Protein AF-A0A1Q5QZM8-F1 (afdb_monomer_lite)

pLDDT: mean 77.61, std 17.46, range [37.03, 95.94]

Radius of gyration: 16.78 Å; chains: 1; bounding box: 38×39×38 Å

Secondary structure (DSSP, 8-state):
-EEEEE-TT--HHHHTTT----TT--EEEEE--SSSPPPPPEE-SS-HHHHS-HHHHHHHHHHHHHHHHHHHHHTTSS-S-------HHHHHTS-HHHHHHHHH----

Foldseek 3Di:
DKEFEDAVVGDPVVRCVPPDDDPPDDYHYFYDDDPDDGDHIDDDPDDCVVRDDPNVVVSRVVRVVVVVVVCVVCVVDDDDDPLPPDDPVNCVVDDPVVNCCSVVVDDD

Structure (mmCIF, N/CA/C/O backbone):
data_AF-A0A1Q5QZM8-F1
#
_entry.id   AF-A0A1Q5QZM8-F1
#
loop_
_atom_site.group_PDB
_atom_site.id
_atom_site.type_symbol
_atom_site.label_atom_id
_atom_site.label_alt_id
_atom_site.label_comp_id
_atom_site.label_asym_id
_atom_site.label_entity_id
_atom_site.label_seq_id
_atom_site.pdbx_PDB_ins_code
_atom_site.Cartn_x
_atom_site.Cartn_y
_atom_site.Cartn_z
_atom_site.occupancy
_atom_site.B_iso_or_equiv
_atom_site.auth_seq_id
_atom_site.auth_comp_id
_atom_site.auth_asym_id
_atom_site.auth_atom_id
_atom_site.pdbx_PDB_model_num
ATOM 1 N N . MET A 1 1 ? -8.867 2.375 6.021 1.00 90.25 1 MET A N 1
ATOM 2 C CA . MET A 1 1 ? -8.000 2.144 4.850 1.00 90.25 1 MET A CA 1
ATOM 3 C C . MET A 1 1 ? -6.942 1.139 5.242 1.00 90.25 1 MET A C 1
ATOM 5 O O . MET A 1 1 ? -6.312 1.319 6.275 1.00 90.25 1 MET A O 1
ATOM 9 N N . LEU A 1 2 ? -6.812 0.061 4.486 1.00 90.81 2 LEU A N 1
ATOM 10 C CA . LEU A 1 2 ? -5.860 -1.010 4.736 1.00 90.81 2 LEU A CA 1
ATOM 11 C C . LEU A 1 2 ? -4.586 -0.751 3.937 1.00 90.81 2 LEU A C 1
ATOM 13 O O . LEU A 1 2 ? -4.670 -0.507 2.738 1.00 90.81 2 LEU A O 1
ATOM 17 N N . VAL A 1 3 ? -3.431 -0.811 4.591 1.00 93.44 3 VAL A N 1
ATOM 18 C CA . VAL A 1 3 ? -2.127 -0.766 3.925 1.00 93.44 3 VAL A CA 1
ATOM 19 C C . VAL A 1 3 ? -1.517 -2.159 3.985 1.00 93.44 3 VAL A C 1
ATOM 21 O O . VAL A 1 3 ? -1.416 -2.759 5.058 1.00 93.44 3 VAL A O 1
ATOM 24 N N . VAL A 1 4 ? -1.145 -2.669 2.818 1.00 93.81 4 VAL A N 1
ATOM 25 C CA . VAL A 1 4 ? -0.469 -3.948 2.611 1.00 93.81 4 VAL A CA 1
ATOM 26 C C . VAL A 1 4 ? 0.864 -3.661 1.945 1.00 93.81 4 VAL A C 1
ATOM 28 O O . VAL A 1 4 ? 0.935 -2.834 1.037 1.00 93.81 4 VAL A O 1
ATOM 31 N N . TRP A 1 5 ? 1.908 -4.349 2.387 1.00 94.88 5 TRP A N 1
ATOM 32 C CA . TRP A 1 5 ? 3.261 -4.135 1.897 1.00 94.88 5 TRP A CA 1
ATOM 33 C C . TRP A 1 5 ? 3.706 -5.276 0.998 1.00 94.88 5 TRP A C 1
ATOM 35 O O . TRP A 1 5 ? 3.473 -6.446 1.296 1.00 94.88 5 TRP A O 1
ATOM 45 N N . ARG A 1 6 ? 4.392 -4.926 -0.085 1.00 93.81 6 ARG A N 1
ATOM 46 C CA . ARG A 1 6 ? 5.084 -5.864 -0.969 1.00 93.81 6 ARG A CA 1
ATOM 47 C C . ARG A 1 6 ? 6.515 -5.408 -1.213 1.00 93.81 6 ARG A C 1
ATOM 49 O O . ARG A 1 6 ? 6.859 -4.249 -0.986 1.00 93.81 6 ARG A O 1
ATOM 56 N N . ARG A 1 7 ? 7.360 -6.312 -1.703 1.00 94.81 7 ARG A N 1
ATOM 57 C CA . ARG A 1 7 ? 8.669 -5.915 -2.234 1.00 94.81 7 ARG A CA 1
ATOM 58 C C . ARG A 1 7 ? 8.499 -5.140 -3.549 1.00 94.81 7 ARG A C 1
ATOM 60 O O . ARG A 1 7 ? 7.494 -5.351 -4.231 1.00 94.81 7 ARG A O 1
ATOM 67 N N . PRO A 1 8 ? 9.473 -4.289 -3.915 1.00 92.75 8 PRO A N 1
ATOM 68 C CA . PRO A 1 8 ? 9.599 -3.733 -5.258 1.00 92.75 8 PRO A CA 1
ATOM 69 C C . PRO A 1 8 ? 9.353 -4.810 -6.322 1.00 92.75 8 PRO A C 1
ATOM 71 O O . PRO A 1 8 ? 9.949 -5.880 -6.241 1.00 92.75 8 PRO A O 1
ATOM 74 N N . ASP A 1 9 ? 8.442 -4.550 -7.266 1.00 86.81 9 ASP A N 1
ATOM 75 C CA . ASP A 1 9 ? 8.046 -5.492 -8.338 1.00 86.81 9 ASP A CA 1
ATOM 76 C C . ASP A 1 9 ? 7.447 -6.835 -7.877 1.00 86.81 9 ASP A C 1
ATOM 78 O O . ASP A 1 9 ? 7.144 -7.693 -8.705 1.00 86.81 9 ASP A O 1
ATOM 82 N N . GLY A 1 10 ? 7.234 -7.026 -6.572 1.00 85.62 10 GLY A N 1
ATOM 83 C CA . GLY A 1 10 ? 6.624 -8.231 -6.021 1.00 85.62 10 GLY A CA 1
ATOM 84 C C . GLY A 1 10 ? 5.173 -8.381 -6.4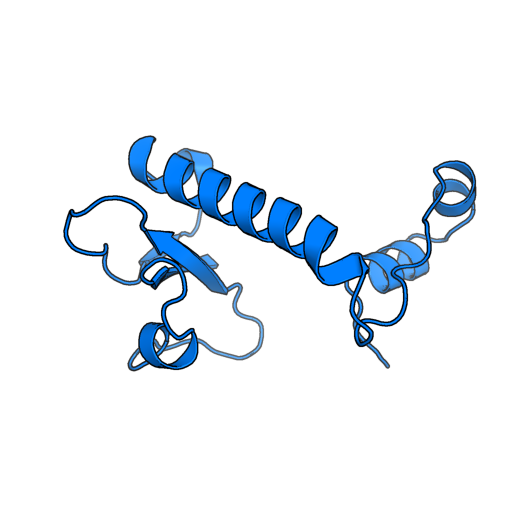70 1.00 85.62 10 GLY A C 1
ATOM 85 O O . GLY A 1 10 ? 4.485 -7.397 -6.718 1.00 85.62 10 GLY A O 1
ATOM 86 N N . ASP A 1 11 ? 4.668 -9.602 -6.567 1.00 86.94 11 ASP A N 1
ATOM 87 C CA . ASP A 1 11 ? 3.292 -9.814 -7.013 1.00 86.94 11 ASP A CA 1
ATOM 88 C C . ASP A 1 11 ? 2.258 -9.260 -6.006 1.00 86.94 11 ASP A C 1
ATOM 90 O O . ASP A 1 11 ? 2.382 -9.436 -4.790 1.00 86.94 11 ASP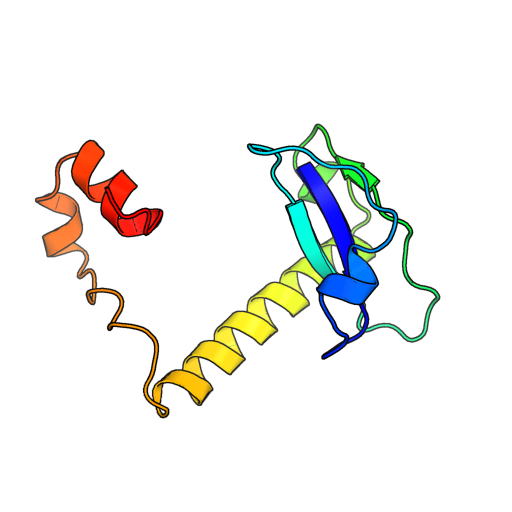 A O 1
ATOM 94 N N . VAL A 1 12 ? 1.236 -8.561 -6.514 1.00 86.50 12 VAL A N 1
ATOM 95 C CA . VAL A 1 12 ? 0.190 -7.952 -5.673 1.00 86.50 12 VAL A CA 1
ATOM 96 C C . VAL A 1 12 ? -0.720 -9.021 -5.067 1.00 86.50 12 VAL A C 1
ATOM 98 O O . VAL A 1 12 ? -1.127 -8.882 -3.915 1.00 86.50 12 VAL A O 1
ATOM 101 N N . PHE A 1 13 ? -1.030 -10.098 -5.795 1.00 86.88 13 PHE A N 1
ATOM 102 C CA . PHE A 1 13 ? -1.891 -11.166 -5.284 1.00 86.88 13 PHE A CA 1
ATOM 103 C C . PHE A 1 13 ? -1.220 -11.929 -4.145 1.00 86.88 13 PHE A C 1
ATOM 105 O O . PHE A 1 13 ? -1.872 -12.216 -3.141 1.00 86.88 13 PHE A O 1
ATOM 112 N N . GLU A 1 14 ? 0.084 -12.189 -4.249 1.00 84.62 14 GLU A N 1
ATOM 113 C CA . GLU A 1 14 ? 0.851 -12.785 -3.154 1.00 84.62 14 GLU A CA 1
ATOM 114 C C . GLU A 1 14 ? 0.894 -11.871 -1.924 1.00 84.62 14 GLU A C 1
ATOM 116 O O . GLU A 1 14 ? 0.728 -12.352 -0.804 1.00 84.62 14 GLU A O 1
ATOM 121 N N . ALA A 1 15 ? 1.019 -10.551 -2.104 1.00 88.19 15 ALA A N 1
ATOM 122 C CA . ALA A 1 15 ? 0.975 -9.602 -0.988 1.00 88.19 15 ALA A CA 1
ATOM 123 C C . ALA A 1 15 ? -0.401 -9.550 -0.295 1.00 88.19 15 ALA A C 1
ATOM 125 O O . ALA A 1 15 ? -0.489 -9.339 0.913 1.00 88.19 15 ALA A O 1
ATOM 126 N N . LEU A 1 16 ? -1.482 -9.765 -1.049 1.00 87.00 16 LEU A N 1
ATOM 127 C CA . LEU A 1 16 ? -2.855 -9.792 -0.537 1.00 87.00 16 LEU A CA 1
ATOM 128 C C . LEU A 1 16 ? -3.265 -11.155 0.043 1.00 87.00 16 LEU A C 1
ATOM 130 O O . LEU A 1 16 ? -4.356 -11.291 0.605 1.00 87.00 16 LEU A O 1
ATOM 134 N N . LYS A 1 17 ? -2.417 -12.178 -0.062 1.00 87.88 17 LYS A N 1
ATOM 135 C CA . LYS A 1 17 ? -2.735 -13.529 0.396 1.00 87.88 17 LYS A CA 1
ATOM 136 C C . LYS A 1 17 ? -2.936 -13.565 1.910 1.00 87.88 17 LYS A C 1
ATOM 138 O O . LYS A 1 17 ? -2.073 -13.172 2.687 1.00 87.88 17 LYS A O 1
ATOM 143 N N . GLY A 1 18 ? -4.095 -14.063 2.339 1.00 82.19 18 GLY A N 1
ATOM 144 C CA . GLY A 1 18 ? -4.462 -14.115 3.760 1.00 82.19 18 GLY A CA 1
ATOM 145 C C . GLY A 1 18 ? -4.921 -12.774 4.344 1.00 82.19 18 GLY A C 1
ATOM 146 O O . GLY A 1 18 ? -5.215 -12.699 5.535 1.00 82.19 18 GLY A O 1
ATOM 147 N N . VAL A 1 19 ? -5.029 -11.727 3.522 1.00 88.88 19 VAL A N 1
ATOM 148 C CA . VAL A 1 19 ? -5.557 -10.428 3.930 1.00 88.88 19 VAL A CA 1
ATOM 149 C C . VAL A 1 19 ? -7.072 -10.410 3.729 1.00 88.88 19 VAL A C 1
ATOM 151 O O . VAL A 1 19 ? -7.572 -10.718 2.652 1.00 88.88 19 VAL A O 1
ATOM 154 N N . THR A 1 20 ? -7.820 -10.049 4.773 1.00 88.69 20 THR A N 1
ATOM 155 C CA . THR A 1 20 ? -9.288 -9.980 4.716 1.00 88.69 20 THR A CA 1
ATOM 156 C C . THR A 1 20 ? -9.741 -8.541 4.485 1.00 88.69 20 THR A C 1
ATOM 158 O O . THR A 1 20 ? -9.492 -7.668 5.317 1.00 88.69 20 THR A O 1
ATOM 161 N N . PHE A 1 21 ? -10.417 -8.306 3.366 1.00 88.81 21 PHE A N 1
ATOM 162 C CA . PHE A 1 21 ? -11.093 -7.056 3.021 1.00 88.81 21 PHE A CA 1
ATOM 163 C C . PHE A 1 21 ? -12.339 -7.375 2.187 1.00 88.81 21 PHE A C 1
ATOM 165 O O . PHE A 1 21 ? -12.493 -8.484 1.673 1.00 88.81 21 PHE A O 1
ATOM 172 N N . THR A 1 22 ? -13.250 -6.418 2.082 1.00 85.31 22 THR A N 1
ATOM 173 C CA . THR A 1 22 ? -14.546 -6.561 1.416 1.00 85.31 22 THR A CA 1
ATOM 174 C C . THR A 1 22 ? -14.724 -5.527 0.311 1.00 85.31 22 THR A C 1
ATOM 176 O O . THR A 1 22 ? -13.990 -4.541 0.219 1.00 85.31 22 THR A O 1
ATOM 179 N N . HIS A 1 23 ? -15.700 -5.755 -0.568 1.00 82.06 23 HIS A N 1
ATOM 180 C CA . HIS A 1 23 ? -16.027 -4.797 -1.617 1.00 82.06 23 HIS A CA 1
ATOM 181 C C . HIS A 1 23 ? -16.408 -3.434 -1.008 1.00 82.06 23 HIS A C 1
ATOM 183 O O . HIS A 1 23 ? -17.306 -3.354 -0.173 1.00 82.06 23 HIS A O 1
ATOM 189 N N . GLY A 1 24 ? -15.736 -2.368 -1.453 1.00 84.69 24 GLY A N 1
ATOM 190 C CA . GLY A 1 24 ? -15.883 -1.007 -0.920 1.00 84.69 24 GLY A CA 1
ATOM 191 C C . GLY A 1 24 ? -14.774 -0.583 0.050 1.00 84.69 24 GLY A C 1
ATOM 192 O O . GLY A 1 24 ? -14.635 0.611 0.328 1.00 84.69 24 GLY A O 1
ATOM 193 N N . ASP A 1 25 ? -13.941 -1.516 0.519 1.00 85.81 25 ASP A N 1
ATOM 194 C CA . ASP A 1 25 ? -12.791 -1.182 1.353 1.00 85.81 25 ASP A CA 1
ATOM 195 C C . ASP A 1 25 ? -11.688 -0.482 0.553 1.00 85.81 25 ASP A C 1
ATOM 197 O O . ASP A 1 25 ? -11.301 -0.892 -0.541 1.00 85.81 25 ASP A O 1
ATOM 201 N N . LYS A 1 26 ? -11.121 0.578 1.139 1.00 87.44 26 LYS A N 1
ATOM 202 C CA . LYS A 1 26 ? -9.940 1.255 0.588 1.00 87.44 26 LYS A CA 1
ATOM 203 C C . LYS A 1 26 ? -8.690 0.473 0.972 1.00 87.44 26 LYS A C 1
ATOM 205 O O . LYS A 1 26 ? -8.304 0.513 2.145 1.00 87.44 26 LYS A O 1
ATOM 210 N N . VAL A 1 27 ? -8.067 -0.189 0.001 1.00 88.00 27 VAL A N 1
ATOM 211 C CA . VAL A 1 27 ? -6.835 -0.973 0.167 1.00 88.00 27 VAL A CA 1
ATOM 212 C C . VAL A 1 27 ? -5.711 -0.346 -0.656 1.00 88.00 27 VAL A C 1
ATOM 214 O O . VAL A 1 27 ? -5.889 -0.058 -1.835 1.00 88.00 27 VAL A O 1
ATOM 217 N N . ILE A 1 28 ? -4.556 -0.136 -0.031 1.00 91.00 28 ILE A N 1
ATOM 218 C CA . ILE A 1 28 ? -3.319 0.310 -0.673 1.00 91.00 28 ILE A CA 1
ATOM 219 C C . ILE A 1 28 ? -2.327 -0.847 -0.613 1.00 91.00 28 ILE A C 1
ATOM 221 O O . ILE A 1 28 ? -2.032 -1.344 0.473 1.00 91.00 28 ILE A O 1
ATOM 225 N N . CYS A 1 29 ? -1.793 -1.245 -1.767 1.00 91.56 29 CYS A N 1
ATOM 226 C CA . CYS A 1 29 ? -0.635 -2.130 -1.850 1.00 91.56 29 CYS A CA 1
ATOM 227 C C . CYS A 1 29 ? 0.606 -1.273 -2.130 1.00 91.56 29 CYS A C 1
ATOM 229 O O . CYS A 1 29 ? 0.794 -0.805 -3.253 1.00 91.56 29 CYS A O 1
ATOM 231 N N . ALA A 1 30 ? 1.394 -1.008 -1.090 1.00 93.88 30 ALA A N 1
ATOM 232 C CA . ALA A 1 30 ? 2.583 -0.167 -1.149 1.00 93.88 30 ALA A CA 1
ATOM 233 C C . ALA A 1 30 ? 3.864 -1.007 -1.222 1.00 93.88 30 ALA A C 1
ATOM 235 O O . ALA A 1 30 ? 3.900 -2.163 -0.791 1.00 93.88 30 ALA A O 1
ATOM 236 N N . GLU A 1 31 ? 4.924 -0.426 -1.771 1.00 95.06 31 GLU A N 1
ATOM 237 C CA . GLU A 1 31 ? 6.232 -1.065 -1.858 1.00 95.06 31 GLU A CA 1
ATOM 238 C C . GLU A 1 31 ? 7.099 -0.702 -0.652 1.00 95.06 31 GLU A C 1
ATOM 240 O O . GLU A 1 31 ? 7.097 0.432 -0.178 1.00 95.06 31 GLU A O 1
ATOM 245 N N . TRP A 1 32 ? 7.833 -1.693 -0.151 1.00 95.94 32 TRP A N 1
ATOM 246 C CA . TRP A 1 32 ? 8.800 -1.538 0.929 1.00 95.94 32 TRP A CA 1
ATOM 247 C C . TRP A 1 32 ? 10.219 -1.648 0.371 1.00 95.94 32 TRP A C 1
ATOM 249 O O . TRP A 1 32 ? 10.687 -2.752 0.066 1.00 95.94 32 TRP A O 1
ATOM 259 N N . PHE A 1 33 ? 10.883 -0.504 0.206 1.00 93.25 33 PHE A N 1
ATOM 260 C CA . PHE A 1 33 ? 12.172 -0.394 -0.481 1.00 93.25 33 PHE A CA 1
ATOM 261 C C . PHE A 1 33 ? 13.377 -0.685 0.421 1.00 93.25 33 PHE A C 1
ATOM 263 O O . PHE A 1 33 ? 14.478 -0.884 -0.082 1.00 93.25 33 PHE A O 1
ATOM 270 N N . GLU A 1 34 ? 13.190 -0.730 1.740 1.00 92.44 34 GLU A N 1
ATOM 271 C CA . GLU A 1 34 ? 14.255 -1.079 2.683 1.00 92.44 34 GLU A CA 1
ATOM 272 C C . GLU A 1 34 ? 14.473 -2.593 2.773 1.00 92.44 34 GLU A C 1
ATOM 274 O O . GLU A 1 34 ? 13.527 -3.371 2.688 1.00 92.44 34 GLU A O 1
ATOM 279 N N . ASP A 1 35 ? 15.694 -3.029 3.085 1.00 90.50 35 ASP A N 1
ATOM 280 C CA . ASP A 1 35 ? 16.017 -4.450 3.304 1.00 90.50 35 ASP A CA 1
ATOM 281 C C . ASP A 1 35 ? 15.419 -5.031 4.598 1.00 90.50 35 ASP A C 1
ATOM 283 O O . ASP A 1 35 ? 15.439 -6.244 4.826 1.00 90.50 35 ASP A O 1
ATOM 287 N N . SER A 1 36 ? 14.848 -4.176 5.449 1.00 91.88 36 SER A N 1
ATOM 288 C CA . SER A 1 36 ? 14.160 -4.576 6.673 1.00 91.88 36 SER A CA 1
ATOM 289 C C . SER A 1 36 ? 12.947 -5.482 6.371 1.00 91.88 36 SER A C 1
ATOM 291 O O . SER A 1 36 ? 12.441 -5.513 5.240 1.00 91.88 36 SER A O 1
ATOM 293 N N . PRO A 1 37 ? 12.484 -6.289 7.348 1.00 92.62 37 PRO A N 1
ATOM 294 C CA . PRO A 1 37 ? 11.280 -7.096 7.180 1.00 92.62 37 PRO A CA 1
ATOM 295 C C . PRO A 1 37 ? 10.072 -6.233 6.805 1.00 92.62 37 PRO A C 1
ATOM 297 O O . PRO A 1 37 ? 9.888 -5.150 7.357 1.00 92.62 37 PRO A O 1
ATOM 300 N N . LEU A 1 38 ? 9.230 -6.742 5.902 1.00 92.75 38 LEU A N 1
ATOM 301 C CA . LEU A 1 38 ? 8.003 -6.052 5.510 1.00 92.75 38 LEU A CA 1
ATOM 302 C C . LEU A 1 38 ? 7.096 -5.861 6.731 1.00 92.75 38 LEU A C 1
ATOM 304 O O . LEU A 1 38 ? 6.854 -6.834 7.460 1.00 92.75 38 LEU A O 1
ATOM 308 N N . PRO A 1 39 ? 6.543 -4.657 6.945 1.00 92.50 39 PRO A N 1
ATOM 309 C CA . PRO A 1 39 ? 5.519 -4.487 7.955 1.00 92.50 39 PRO A CA 1
ATOM 310 C C . PRO A 1 39 ? 4.301 -5.355 7.620 1.00 92.50 39 PRO A C 1
ATOM 312 O O . PRO A 1 39 ? 3.959 -5.584 6.458 1.00 92.50 39 PRO A O 1
ATOM 315 N N . GLY A 1 40 ? 3.625 -5.843 8.657 1.00 91.25 40 GLY A N 1
ATOM 316 C CA . GLY A 1 40 ? 2.383 -6.586 8.474 1.00 91.25 40 GLY A CA 1
ATOM 317 C C . GLY A 1 40 ? 1.252 -5.698 7.928 1.00 91.25 40 GLY A C 1
ATOM 318 O O . GLY A 1 40 ? 1.272 -4.481 8.148 1.00 91.25 40 GLY A O 1
ATOM 319 N N . PRO A 1 41 ? 0.233 -6.289 7.276 1.00 92.88 41 PRO A N 1
ATOM 320 C CA . PRO A 1 41 ? -0.973 -5.576 6.865 1.00 92.88 41 PRO A CA 1
ATOM 321 C C . PRO A 1 41 ? -1.625 -4.846 8.043 1.00 92.88 41 PRO A C 1
ATOM 323 O O . PRO A 1 41 ? -1.848 -5.444 9.100 1.00 92.88 41 PRO A O 1
ATOM 326 N N . ARG A 1 42 ? -1.955 -3.560 7.875 1.00 93.56 42 ARG A N 1
ATOM 327 C CA . ARG A 1 42 ? -2.533 -2.749 8.957 1.00 93.56 42 ARG A CA 1
ATOM 328 C C . ARG A 1 42 ? -3.671 -1.857 8.483 1.00 93.56 42 ARG A C 1
ATOM 330 O O . ARG A 1 42 ? -3.589 -1.178 7.462 1.00 93.56 42 ARG A O 1
ATOM 337 N N . TRP A 1 43 ? -4.735 -1.826 9.279 1.00 93.06 43 TRP A N 1
ATOM 338 C CA . TRP A 1 43 ? -5.842 -0.894 9.107 1.00 93.06 43 TRP A CA 1
ATOM 339 C C . TRP A 1 43 ? -5.537 0.448 9.767 1.00 93.06 43 TRP A C 1
ATOM 341 O O . TRP A 1 43 ? -5.285 0.519 10.968 1.00 93.06 43 TRP A O 1
ATOM 351 N N . HIS A 1 44 ? -5.654 1.517 8.989 1.00 89.81 44 HIS A N 1
ATOM 352 C CA . HIS A 1 44 ? -5.579 2.896 9.451 1.00 89.81 44 HIS A CA 1
ATOM 353 C C . HIS A 1 44 ? -6.969 3.537 9.384 1.00 89.81 44 HIS A C 1
ATOM 355 O O . HIS A 1 44 ? -7.660 3.461 8.357 1.00 89.81 44 HIS A O 1
ATOM 361 N N . ARG A 1 45 ? -7.394 4.125 10.508 1.00 86.31 45 ARG A N 1
ATOM 362 C CA . ARG A 1 45 ? -8.668 4.855 10.640 1.00 86.31 45 ARG A CA 1
ATOM 363 C C . ARG A 1 45 ? -8.503 6.344 10.342 1.00 86.31 45 ARG A C 1
ATOM 365 O O . ARG A 1 45 ? -9.388 6.934 9.732 1.00 86.31 45 ARG A O 1
ATOM 372 N N . ASP A 1 46 ? -7.354 6.899 10.710 1.00 87.94 46 ASP A N 1
ATOM 373 C CA . ASP A 1 46 ? -7.017 8.307 10.520 1.00 87.94 46 ASP A CA 1
ATOM 374 C C . ASP A 1 46 ? -6.218 8.536 9.228 1.00 87.94 46 ASP A C 1
ATOM 376 O O . ASP A 1 46 ? -5.947 7.611 8.454 1.00 87.94 46 ASP A O 1
ATOM 380 N N . ARG A 1 47 ? -5.829 9.793 8.980 1.00 84.62 47 ARG A N 1
ATOM 381 C CA . ARG A 1 47 ? -4.954 10.148 7.855 1.00 84.62 47 ARG A CA 1
ATOM 382 C C . ARG A 1 47 ? -3.616 9.417 7.991 1.00 84.62 47 ARG A C 1
ATOM 384 O O . ARG A 1 47 ? -2.999 9.460 9.051 1.00 84.62 47 ARG A O 1
ATOM 391 N N . LEU A 1 48 ? -3.138 8.798 6.908 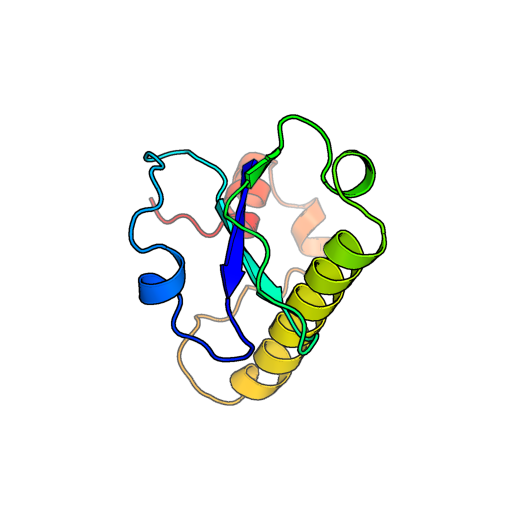1.00 86.44 48 LEU A N 1
ATOM 392 C CA . LEU A 1 48 ? -1.888 8.020 6.915 1.00 86.44 48 LEU A CA 1
ATOM 393 C C . LEU A 1 48 ? -0.686 8.840 7.393 1.00 86.44 48 LEU A C 1
ATOM 395 O O . LEU A 1 48 ? 0.103 8.343 8.185 1.00 86.44 48 LEU A O 1
ATOM 399 N N . SER A 1 49 ? -0.614 10.118 7.010 1.00 85.88 49 SER A N 1
ATOM 400 C CA . SER A 1 49 ? 0.443 11.041 7.443 1.00 85.88 49 SER A CA 1
ATOM 401 C C . SER A 1 49 ? 0.487 11.296 8.955 1.00 85.88 49 SER A C 1
ATOM 403 O O . SER A 1 49 ? 1.489 11.790 9.457 1.00 85.88 49 SER A O 1
ATOM 405 N N . GLN A 1 50 ? -0.591 10.985 9.680 1.00 86.31 50 GLN A N 1
ATOM 406 C CA . GLN A 1 50 ? -0.666 11.081 11.141 1.00 86.31 50 GLN A CA 1
ATOM 407 C C . GLN A 1 50 ? -0.576 9.707 11.816 1.00 86.31 50 GLN A C 1
ATOM 409 O O . GLN A 1 50 ? -0.089 9.603 12.936 1.00 86.31 50 GLN A O 1
ATOM 414 N N . ALA A 1 51 ? -1.076 8.662 11.151 1.00 87.50 51 ALA A N 1
ATOM 415 C CA . ALA A 1 51 ? -1.203 7.319 11.713 1.00 87.50 51 ALA A CA 1
ATOM 416 C C . ALA A 1 51 ? 0.029 6.425 11.492 1.00 87.50 51 ALA A C 1
ATOM 418 O O . ALA A 1 51 ? 0.106 5.346 12.080 1.00 87.50 51 ALA A O 1
ATOM 419 N N . MET A 1 52 ? 0.943 6.821 10.609 1.00 88.88 52 MET A N 1
ATOM 420 C CA . MET A 1 52 ? 2.137 6.058 10.248 1.00 88.88 52 MET A CA 1
ATOM 421 C C . MET A 1 52 ? 3.396 6.754 10.746 1.00 88.88 52 MET A C 1
ATOM 423 O O . MET A 1 52 ? 3.420 7.969 10.946 1.00 88.88 52 MET A O 1
ATOM 427 N N . THR A 1 53 ? 4.463 5.980 10.924 1.00 90.50 53 THR A N 1
ATOM 428 C CA . THR A 1 53 ? 5.782 6.572 11.157 1.00 90.50 53 THR A CA 1
ATOM 429 C C . THR A 1 53 ? 6.242 7.339 9.915 1.00 90.50 53 THR A C 1
ATOM 431 O O . THR A 1 53 ? 5.836 7.026 8.795 1.00 90.50 53 THR A O 1
ATOM 434 N N . ALA A 1 54 ? 7.123 8.326 10.098 1.00 88.38 54 ALA A N 1
ATOM 435 C CA . ALA A 1 54 ? 7.680 9.082 8.976 1.00 88.38 54 ALA A CA 1
ATOM 436 C C . ALA A 1 54 ? 8.375 8.166 7.951 1.00 88.38 54 ALA A C 1
ATOM 438 O O . ALA A 1 54 ? 8.226 8.382 6.755 1.00 88.38 54 ALA A O 1
ATOM 439 N N . GLY A 1 55 ? 9.059 7.113 8.419 1.00 89.50 55 GLY A N 1
ATOM 440 C CA . GLY A 1 55 ? 9.690 6.112 7.558 1.00 89.50 55 GLY A CA 1
ATOM 441 C C . GLY A 1 55 ? 8.671 5.348 6.715 1.00 89.50 55 GLY A C 1
ATOM 442 O O . GLY A 1 55 ? 8.778 5.348 5.498 1.00 89.50 55 GLY A O 1
ATOM 443 N N . GLU A 1 56 ? 7.632 4.769 7.325 1.00 90.94 56 GLU A N 1
ATOM 444 C CA . GLU A 1 56 ? 6.602 4.046 6.563 1.00 90.94 56 GLU A CA 1
ATOM 445 C C . GLU A 1 56 ? 5.851 4.965 5.585 1.00 90.94 56 GLU A C 1
ATOM 447 O O . GLU A 1 56 ? 5.570 4.573 4.455 1.00 90.94 56 GLU A O 1
ATOM 452 N N . TYR A 1 57 ? 5.530 6.195 5.992 1.00 91.94 57 TYR A N 1
ATOM 453 C CA . TYR A 1 57 ? 4.851 7.147 5.113 1.00 91.94 57 TYR A CA 1
ATOM 454 C C . TYR A 1 57 ? 5.723 7.544 3.913 1.00 91.94 57 TYR A C 1
ATOM 456 O O . TYR A 1 57 ? 5.221 7.682 2.798 1.00 91.94 57 TYR A O 1
ATOM 464 N N . GLU A 1 58 ? 7.035 7.663 4.114 1.00 93.50 58 GLU A N 1
ATOM 465 C CA . GLU A 1 58 ? 7.985 7.937 3.038 1.00 93.50 58 GLU A CA 1
ATOM 466 C C . GLU A 1 58 ? 8.034 6.802 2.003 1.00 93.50 58 GLU A C 1
ATOM 468 O O . GLU A 1 58 ? 8.041 7.067 0.802 1.00 93.50 58 GLU A O 1
ATOM 473 N N . GLN A 1 59 ? 7.949 5.539 2.431 1.00 92.69 59 GLN A N 1
ATOM 474 C CA . GLN A 1 59 ? 7.860 4.393 1.512 1.00 92.69 59 GLN A CA 1
ATOM 475 C C . GLN A 1 59 ? 6.601 4.461 0.622 1.00 92.69 59 GLN A C 1
ATOM 477 O O . GLN A 1 59 ? 6.638 4.096 -0.558 1.00 92.69 59 GLN A O 1
ATOM 482 N N . ILE A 1 60 ? 5.483 4.987 1.145 1.00 92.44 60 ILE A N 1
ATOM 483 C CA . ILE A 1 60 ? 4.269 5.232 0.346 1.00 92.44 60 ILE A CA 1
ATOM 484 C C . ILE A 1 60 ? 4.528 6.305 -0.714 1.00 92.44 60 ILE A C 1
ATOM 486 O O . ILE A 1 60 ? 4.177 6.093 -1.875 1.00 92.44 60 ILE A O 1
ATOM 490 N N . ASN A 1 61 ? 5.160 7.425 -0.351 1.00 91.94 61 ASN A N 1
ATOM 491 C CA . ASN A 1 61 ? 5.495 8.479 -1.315 1.00 91.94 61 ASN A CA 1
ATOM 492 C C . ASN A 1 61 ? 6.411 7.943 -2.422 1.00 91.94 61 ASN A C 1
ATOM 494 O O . ASN A 1 61 ? 6.126 8.139 -3.600 1.00 91.94 61 ASN A O 1
ATOM 498 N N . GLN A 1 62 ? 7.439 7.170 -2.063 1.00 92.44 62 GLN A N 1
ATOM 499 C CA . GLN A 1 62 ? 8.331 6.535 -3.037 1.00 92.44 62 GLN A CA 1
ATOM 500 C C . GLN A 1 62 ? 7.590 5.563 -3.961 1.00 92.44 62 GLN A C 1
ATOM 502 O O . GLN A 1 62 ? 7.865 5.516 -5.161 1.00 92.44 62 GLN A O 1
ATOM 507 N N . THR A 1 63 ? 6.609 4.824 -3.432 1.00 91.69 63 THR A N 1
ATOM 508 C CA . THR A 1 63 ? 5.744 3.961 -4.248 1.00 91.69 63 THR A CA 1
ATOM 509 C C . THR A 1 63 ? 4.954 4.786 -5.266 1.00 91.69 63 THR A C 1
ATOM 511 O O . THR A 1 63 ? 4.910 4.431 -6.445 1.00 91.69 63 THR A O 1
ATOM 514 N N . ILE A 1 64 ? 4.348 5.897 -4.835 1.00 89.44 64 ILE A N 1
ATOM 515 C CA . ILE A 1 64 ? 3.580 6.800 -5.705 1.00 89.44 64 ILE A CA 1
ATOM 516 C C . ILE A 1 64 ? 4.480 7.376 -6.801 1.00 89.44 64 ILE A C 1
ATOM 518 O O . ILE A 1 64 ? 4.134 7.292 -7.980 1.00 89.44 64 ILE A O 1
ATOM 522 N N . ASP A 1 65 ? 5.655 7.886 -6.435 1.00 89.50 65 ASP A N 1
ATOM 523 C CA . ASP A 1 65 ? 6.625 8.443 -7.378 1.00 89.50 65 ASP A CA 1
ATOM 524 C C . ASP A 1 65 ? 7.083 7.403 -8.401 1.00 89.50 65 ASP A C 1
ATOM 526 O O . ASP A 1 65 ? 7.236 7.702 -9.588 1.00 89.50 65 ASP A O 1
ATOM 530 N N . ARG A 1 66 ? 7.290 6.156 -7.965 1.00 85.56 66 ARG A N 1
ATOM 531 C CA . ARG A 1 66 ? 7.667 5.058 -8.854 1.00 85.56 66 ARG A CA 1
ATOM 532 C C . ARG A 1 66 ? 6.556 4.727 -9.847 1.00 85.56 66 ARG A C 1
ATOM 534 O O . ARG A 1 66 ? 6.842 4.559 -11.032 1.00 85.56 66 ARG A O 1
ATOM 541 N N . ILE A 1 67 ? 5.307 4.646 -9.388 1.00 83.69 67 ILE A N 1
ATOM 542 C CA . ILE A 1 67 ? 4.147 4.405 -10.258 1.00 83.69 67 ILE A CA 1
ATOM 543 C C . ILE A 1 67 ? 3.993 5.552 -11.261 1.00 83.69 67 ILE A C 1
ATOM 545 O O . ILE A 1 67 ? 3.768 5.294 -12.445 1.00 83.69 67 ILE A O 1
ATOM 549 N N . ALA A 1 68 ? 4.170 6.800 -10.823 1.00 83.19 68 ALA A N 1
ATOM 550 C CA . ALA A 1 68 ? 4.126 7.970 -11.694 1.00 83.19 68 ALA A CA 1
ATOM 551 C C . ALA A 1 68 ? 5.210 7.907 -12.785 1.00 83.19 68 ALA A C 1
ATOM 553 O O . ALA A 1 68 ? 4.889 7.996 -13.969 1.00 83.19 68 ALA A O 1
ATOM 554 N N . LYS A 1 69 ? 6.469 7.634 -12.412 1.00 82.31 69 LYS A N 1
ATOM 555 C CA . LYS A 1 69 ? 7.592 7.477 -13.358 1.00 82.31 69 LYS A CA 1
ATOM 556 C C . LYS A 1 69 ? 7.389 6.316 -14.333 1.00 82.31 69 LYS A C 1
ATOM 558 O O . LYS A 1 69 ? 7.679 6.435 -15.524 1.00 82.31 69 LYS A O 1
ATOM 563 N N . ARG A 1 70 ? 6.869 5.183 -13.848 1.00 72.12 70 ARG A N 1
ATOM 564 C CA . ARG A 1 70 ? 6.543 4.035 -14.703 1.00 72.12 70 ARG A CA 1
ATOM 565 C C . ARG A 1 70 ? 5.433 4.385 -15.687 1.00 72.12 70 ARG A C 1
ATOM 567 O O . ARG A 1 70 ? 5.555 4.067 -16.858 1.00 72.12 70 ARG A O 1
ATOM 574 N N . SER A 1 71 ? 4.411 5.112 -15.245 1.00 62.56 71 SER A N 1
ATOM 575 C CA . SER A 1 71 ? 3.314 5.565 -16.108 1.00 62.56 71 SER A CA 1
ATOM 576 C C . SER A 1 71 ? 3.783 6.535 -17.197 1.00 62.56 71 SER A C 1
ATOM 578 O O . SER A 1 71 ? 3.211 6.565 -18.282 1.00 62.56 71 SER A O 1
ATOM 580 N N . GLU A 1 72 ? 4.828 7.325 -16.944 1.00 60.97 72 GLU A N 1
ATOM 581 C CA . GLU A 1 72 ? 5.464 8.165 -17.968 1.00 60.97 72 GLU A CA 1
ATOM 582 C C . GLU A 1 72 ? 6.253 7.350 -19.000 1.00 60.97 7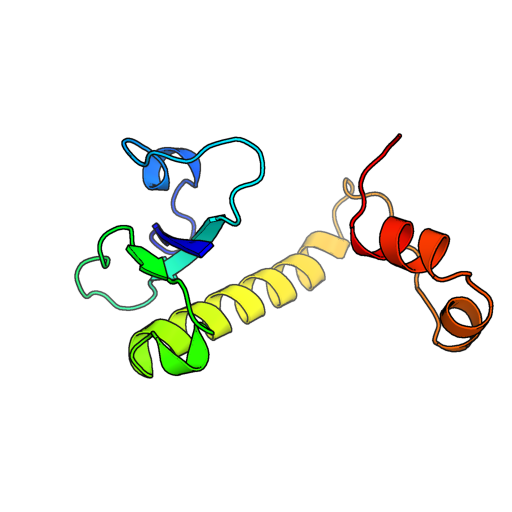2 GLU A C 1
ATOM 584 O O . GLU A 1 72 ? 6.298 7.734 -20.165 1.00 60.97 72 GLU A O 1
ATOM 589 N N . THR A 1 73 ? 6.820 6.212 -18.594 1.00 55.50 73 THR A N 1
ATOM 590 C CA . THR A 1 73 ? 7.603 5.320 -19.467 1.00 55.50 73 THR A CA 1
ATOM 591 C C . THR A 1 73 ? 6.697 4.376 -20.276 1.00 55.50 73 THR A C 1
ATOM 593 O O . THR A 1 73 ? 6.840 4.260 -21.495 1.00 55.50 73 THR A O 1
ATOM 596 N N . ASP A 1 74 ? 5.689 3.785 -19.626 1.00 49.47 74 ASP A N 1
ATOM 597 C CA . ASP A 1 74 ? 4.681 2.888 -20.218 1.00 49.47 74 ASP A CA 1
ATOM 598 C C . ASP A 1 74 ? 3.641 3.654 -21.065 1.00 49.47 74 ASP A C 1
ATOM 600 O O . ASP A 1 74 ? 2.890 3.057 -21.831 1.00 49.47 74 ASP A O 1
ATOM 604 N N . ARG A 1 75 ? 3.630 4.996 -21.024 1.00 49.00 75 ARG A N 1
ATOM 605 C CA . ARG A 1 75 ? 2.845 5.849 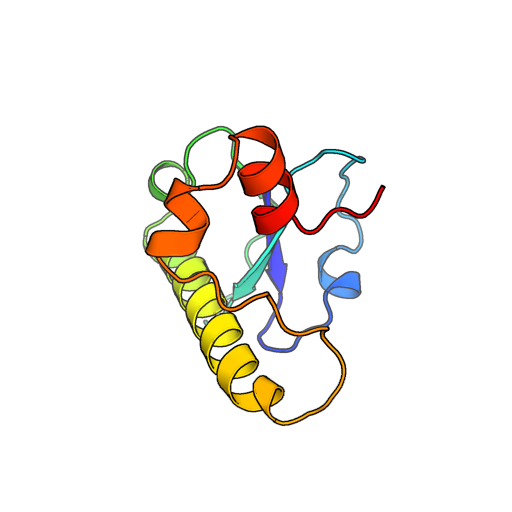-21.944 1.00 49.00 75 ARG A CA 1
ATOM 606 C C . ARG A 1 75 ? 3.200 5.651 -23.422 1.00 49.00 75 ARG A C 1
ATOM 608 O O . ARG A 1 75 ? 2.444 6.091 -24.287 1.00 49.00 75 ARG A O 1
ATOM 615 N N . THR A 1 76 ? 4.327 5.003 -23.704 1.00 48.44 76 THR A N 1
ATOM 616 C CA . THR A 1 76 ? 4.776 4.664 -25.059 1.00 48.44 76 THR A CA 1
ATOM 617 C C . THR A 1 76 ? 4.256 3.307 -25.552 1.00 48.44 76 THR A C 1
ATOM 619 O O . THR A 1 76 ? 4.286 3.061 -26.756 1.00 48.44 76 THR A O 1
ATOM 622 N N . GLU A 1 77 ? 3.713 2.452 -24.677 1.00 37.09 77 GLU A N 1
ATOM 623 C CA . GLU A 1 77 ? 3.188 1.131 -25.040 1.00 37.09 77 GLU A CA 1
ATOM 624 C C . GLU A 1 77 ? 1.690 1.015 -24.709 1.00 37.09 77 GLU A C 1
ATOM 626 O O . GLU A 1 77 ? 1.257 0.761 -23.591 1.00 37.09 77 GLU A O 1
ATOM 631 N N . THR A 1 78 ? 0.896 1.284 -25.748 1.00 46.84 78 THR A N 1
ATOM 632 C CA . THR A 1 78 ? -0.392 0.648 -26.083 1.00 46.84 78 THR A CA 1
ATOM 633 C C . THR A 1 78 ? -1.091 -0.137 -24.958 1.00 46.84 78 THR A C 1
ATOM 635 O O . THR A 1 78 ? -0.788 -1.300 -24.713 1.00 46.84 78 THR A O 1
ATOM 638 N N . GLY A 1 79 ? -2.144 0.440 -24.362 1.00 37.03 79 GLY A N 1
ATOM 639 C CA . GLY A 1 79 ? -3.126 -0.374 -23.629 1.00 37.03 79 GLY A CA 1
ATOM 640 C C . GLY A 1 79 ? -4.095 0.365 -22.715 1.00 37.03 79 GLY A C 1
ATOM 641 O O . GLY A 1 79 ? -5.242 -0.057 -22.587 1.00 37.03 79 GLY A O 1
ATOM 642 N N . PHE A 1 80 ? -3.698 1.491 -22.127 1.00 40.59 80 PHE A N 1
ATOM 643 C CA . PHE A 1 80 ? -4.641 2.337 -21.401 1.00 40.59 80 PHE A CA 1
ATOM 644 C C . PHE A 1 80 ? -5.202 3.368 -22.371 1.00 40.59 80 PHE A C 1
ATOM 646 O O . PHE A 1 80 ? -4.448 4.153 -22.950 1.00 40.59 80 PHE A O 1
ATOM 653 N N . LEU A 1 81 ? -6.524 3.340 -22.581 1.00 38.09 81 LEU A N 1
ATOM 654 C CA . LEU A 1 81 ? -7.235 4.426 -23.254 1.00 38.09 81 LEU A CA 1
ATOM 655 C C . LEU A 1 81 ? -6.705 5.752 -22.693 1.00 38.09 81 LEU A C 1
ATOM 657 O O . LEU A 1 81 ? -6.549 5.854 -21.472 1.00 38.09 81 LEU A O 1
ATOM 661 N N . PRO A 1 82 ? -6.376 6.731 -23.554 1.00 44.09 82 PRO A N 1
ATOM 662 C CA . PRO A 1 82 ? -5.783 7.972 -23.100 1.00 44.09 82 PRO A CA 1
ATOM 663 C C . PRO A 1 82 ? -6.707 8.553 -22.037 1.00 44.09 82 PRO A C 1
ATOM 665 O O . PRO A 1 82 ? -7.862 8.867 -22.333 1.00 44.09 82 PRO A O 1
ATOM 668 N N . PHE A 1 83 ? -6.208 8.685 -20.803 1.00 44.53 83 PHE A N 1
ATOM 669 C CA . PHE A 1 83 ? -6.801 9.625 -19.861 1.00 44.53 83 PHE A CA 1
ATOM 670 C C . PHE A 1 83 ? -7.003 10.911 -20.661 1.00 44.53 83 PHE A C 1
ATOM 672 O O . PHE A 1 83 ? -6.014 11.395 -21.233 1.00 44.53 83 PHE A O 1
ATOM 679 N N . PRO A 1 84 ? -8.243 11.421 -20.800 1.00 47.94 84 PRO A N 1
ATOM 680 C CA . PRO A 1 84 ? -8.456 12.653 -21.529 1.00 47.94 84 PRO A CA 1
ATOM 681 C C . PRO A 1 84 ? -7.487 13.664 -20.936 1.00 47.94 84 PRO A C 1
ATOM 683 O O . PRO A 1 84 ? -7.402 13.788 -19.714 1.00 47.94 84 PRO A O 1
ATOM 686 N N . SER A 1 85 ? -6.690 14.326 -21.768 1.00 49.62 85 SER A N 1
ATOM 687 C CA . SER A 1 85 ? -5.873 15.435 -21.303 1.00 49.62 85 SER A CA 1
ATOM 688 C C . SER A 1 85 ? -6.837 16.505 -20.795 1.00 49.62 85 SER A C 1
ATOM 690 O O . SER A 1 85 ? -7.410 17.280 -21.561 1.00 49.62 85 SER A O 1
ATOM 692 N N . PHE A 1 86 ? -7.112 16.476 -19.492 1.00 56.16 86 PHE A N 1
ATOM 693 C CA . PHE A 1 86 ? -7.976 17.438 -18.839 1.00 56.16 86 PHE A CA 1
ATOM 694 C C . PHE A 1 86 ? -7.189 18.735 -18.736 1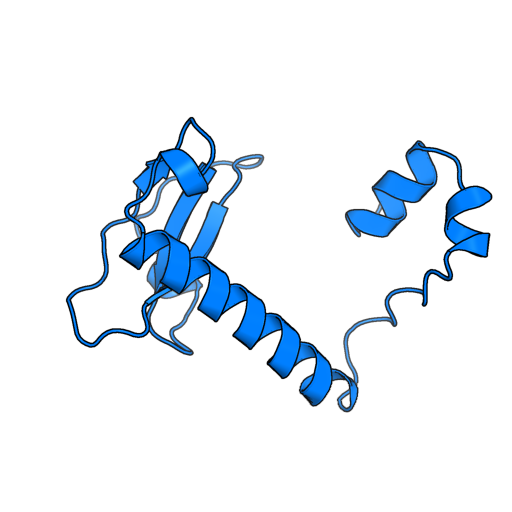.00 56.16 86 PHE A C 1
ATOM 696 O O . PHE A 1 86 ? -6.372 18.928 -17.839 1.00 56.16 86 PHE A O 1
ATOM 703 N N . THR A 1 87 ? -7.392 19.615 -19.707 1.00 61.66 87 THR A N 1
ATOM 704 C CA . THR A 1 87 ? -6.959 20.999 -19.584 1.00 61.66 87 THR A CA 1
ATOM 705 C C . THR A 1 87 ? -7.803 21.676 -18.505 1.00 61.66 87 THR A C 1
ATOM 707 O O . THR A 1 87 ? -8.987 21.376 -18.346 1.00 61.66 87 THR A O 1
ATOM 710 N N . GLU A 1 88 ? -7.208 22.607 -17.760 1.00 54.72 88 GLU A N 1
ATOM 711 C CA . GLU A 1 88 ? -7.888 23.337 -16.677 1.00 54.72 88 GLU A CA 1
ATOM 712 C C . GLU A 1 88 ? -9.185 24.017 -17.159 1.00 54.72 88 GLU A C 1
ATOM 714 O O . GLU A 1 88 ? -10.176 24.070 -16.434 1.00 54.72 88 GLU A O 1
ATOM 719 N N . ALA A 1 89 ? -9.203 24.478 -18.416 1.00 62.25 89 ALA A N 1
ATOM 720 C CA . ALA A 1 89 ? -10.387 25.043 -19.059 1.00 62.25 89 ALA A CA 1
ATOM 721 C C . ALA A 1 89 ? -11.537 24.028 -19.157 1.00 62.25 89 ALA A C 1
ATOM 723 O O . ALA A 1 89 ? -12.670 24.351 -18.820 1.00 62.25 89 ALA A O 1
ATOM 724 N N . ARG A 1 90 ? -11.235 22.779 -19.530 1.00 62.41 90 ARG A N 1
ATOM 725 C CA . ARG A 1 90 ? -12.238 21.722 -19.679 1.00 62.41 90 ARG A CA 1
ATOM 726 C C . ARG A 1 90 ? -12.795 21.260 -18.331 1.00 62.41 90 ARG A C 1
ATOM 728 O O . ARG A 1 90 ? -13.972 20.946 -18.251 1.00 62.41 90 ARG A O 1
ATOM 735 N N . MET A 1 91 ? -11.987 21.260 -17.266 1.00 61.94 91 MET A N 1
ATOM 736 C CA . MET A 1 91 ? -12.466 20.921 -15.916 1.00 61.94 91 MET A CA 1
ATOM 737 C C . MET A 1 91 ? -13.469 21.945 -15.368 1.00 61.94 91 MET A C 1
ATOM 739 O O . MET A 1 91 ? -14.366 21.568 -14.625 1.00 61.94 91 MET A O 1
ATOM 743 N N . LYS A 1 92 ? -13.343 23.227 -15.738 1.00 67.12 92 LYS A N 1
ATOM 744 C CA . LYS A 1 92 ? -14.264 24.291 -15.293 1.00 67.12 92 LYS A CA 1
ATOM 745 C C . LYS A 1 92 ? -15.635 24.239 -15.972 1.00 67.12 92 LYS A C 1
ATOM 747 O O . LYS A 1 92 ? -16.570 24.860 -15.479 1.00 67.12 92 LYS A O 1
ATOM 752 N N . GLU A 1 93 ? -15.744 23.526 -17.088 1.00 75.00 93 GLU A N 1
ATOM 753 C CA . GLU A 1 93 ? -16.985 23.370 -17.855 1.00 75.00 93 GLU A CA 1
ATOM 754 C C . GLU A 1 93 ? -17.760 22.098 -17.481 1.00 75.00 93 GLU A C 1
ATOM 756 O O . GLU A 1 93 ? -18.890 21.916 -17.928 1.00 75.00 93 GLU A O 1
ATOM 761 N N . MET A 1 94 ? -17.169 21.218 -16.668 1.00 74.00 94 MET A N 1
ATOM 762 C CA . MET A 1 94 ? -17.779 19.955 -16.261 1.00 74.00 94 MET A CA 1
ATOM 763 C C . MET A 1 94 ? -18.618 20.134 -14.998 1.00 74.00 94 MET A C 1
ATOM 765 O O . MET A 1 94 ? -18.219 20.820 -14.058 1.00 74.00 94 MET A O 1
ATOM 769 N N . SER A 1 95 ? -19.772 19.472 -14.960 1.00 72.06 95 SER A N 1
ATOM 770 C CA . SER A 1 95 ? -20.544 19.338 -13.728 1.00 72.06 95 SER A CA 1
ATOM 771 C C . SER A 1 95 ? -19.817 18.438 -12.725 1.00 72.06 95 SER A C 1
ATOM 773 O O . SER A 1 95 ? -19.021 17.572 -13.100 1.00 72.06 95 SER A O 1
ATOM 775 N N . ASP A 1 96 ? -20.125 18.596 -11.436 1.00 70.00 96 ASP A N 1
ATOM 776 C CA . ASP A 1 96 ? -19.494 17.816 -10.363 1.00 70.00 96 ASP A CA 1
ATOM 777 C C . ASP A 1 96 ? -19.603 16.300 -10.598 1.00 70.00 96 ASP A C 1
ATOM 779 O O . ASP A 1 96 ? -18.659 15.555 -10.335 1.00 70.00 96 ASP A O 1
ATOM 783 N N . ALA A 1 97 ? -20.726 15.836 -11.156 1.00 65.75 97 ALA A N 1
ATOM 784 C CA . ALA A 1 97 ? -20.925 14.431 -11.498 1.00 65.75 97 ALA A CA 1
ATOM 785 C C . ALA A 1 97 ? -19.949 13.963 -12.592 1.00 65.75 97 ALA A C 1
ATOM 787 O O . ALA A 1 97 ? -19.329 12.909 -12.465 1.00 65.75 97 ALA A O 1
ATOM 788 N N . GLU A 1 98 ? -19.762 14.760 -13.643 1.00 64.94 98 GLU A N 1
ATOM 789 C CA . GLU A 1 98 ? -18.857 14.442 -14.751 1.00 64.94 98 GLU A CA 1
ATOM 790 C C . GLU A 1 98 ? -17.390 14.474 -14.312 1.00 64.94 98 GLU A C 1
ATOM 792 O O . GLU A 1 98 ? -16.608 13.625 -14.739 1.00 64.94 98 GLU A O 1
ATOM 797 N N . LEU A 1 99 ? -17.022 15.402 -13.425 1.00 70.69 99 LEU A N 1
ATOM 798 C CA . LEU A 1 99 ? -15.699 15.470 -12.798 1.00 70.69 99 LEU A CA 1
ATOM 799 C C . LEU A 1 99 ? -15.399 14.211 -11.979 1.00 70.69 99 LEU A C 1
ATOM 801 O O . LEU A 1 99 ? -14.317 13.634 -12.093 1.00 70.69 99 LEU A O 1
ATOM 805 N N . ILE A 1 100 ? -16.368 13.753 -11.186 1.00 66.50 100 ILE A N 1
ATOM 806 C CA . ILE A 1 100 ? -16.243 12.535 -10.380 1.00 66.50 100 ILE A CA 1
ATOM 807 C C . ILE A 1 100 ? -16.109 11.300 -11.282 1.00 66.50 100 ILE A C 1
ATOM 809 O O . ILE A 1 100 ? -15.227 10.472 -11.049 1.00 66.50 100 ILE A O 1
ATOM 813 N N . HIS A 1 101 ? -16.917 11.192 -12.341 1.00 68.06 101 HIS A N 1
ATOM 814 C CA . HIS A 1 101 ? -16.813 10.101 -13.318 1.00 68.06 101 HIS A CA 1
ATOM 815 C C . HIS A 1 101 ? -15.458 10.089 -14.039 1.00 68.06 101 HIS A C 1
ATOM 817 O O . HIS A 1 101 ? -14.830 9.038 -14.166 1.00 68.06 101 HIS A O 1
ATOM 823 N N . ALA A 1 102 ? -14.983 11.259 -14.462 1.00 63.62 102 ALA A N 1
ATOM 824 C CA . ALA A 1 102 ? -13.699 11.437 -15.126 1.00 63.62 102 ALA A CA 1
ATOM 825 C C . ALA A 1 102 ? -12.496 11.065 -14.247 1.00 63.62 102 ALA A C 1
ATOM 827 O O . ALA A 1 102 ? -11.539 10.467 -14.739 1.00 63.62 102 ALA A O 1
ATOM 828 N N . LEU A 1 103 ? -12.535 11.419 -12.960 1.00 63.41 103 LEU A N 1
ATOM 829 C CA . LEU A 1 103 ? -11.444 11.165 -12.017 1.00 63.41 103 LEU A CA 1
ATOM 830 C C . LEU A 1 103 ? -11.406 9.717 -11.524 1.00 63.41 103 LEU A C 1
ATOM 832 O O . LEU A 1 103 ? -10.328 9.199 -11.242 1.00 63.41 103 LEU A O 1
ATOM 836 N N . LEU A 1 104 ? -12.567 9.072 -11.393 1.00 66.19 104 LEU A N 1
ATOM 837 C CA . LEU A 1 104 ? -12.671 7.737 -10.800 1.00 66.19 104 LEU A CA 1
ATOM 838 C C . LEU A 1 104 ? -12.718 6.607 -11.832 1.00 66.19 104 LEU A C 1
ATOM 840 O O . LEU A 1 104 ? -12.607 5.448 -11.441 1.00 66.19 104 LEU A O 1
ATOM 844 N N . GLY A 1 105 ? -12.856 6.918 -13.127 1.00 52.03 105 GLY A N 1
ATOM 845 C CA . GLY A 1 105 ? -12.701 5.953 -14.220 1.00 52.03 105 GLY A CA 1
ATOM 846 C C . GLY A 1 105 ? -13.649 4.750 -14.160 1.00 52.03 105 GLY A C 1
ATOM 847 O O . GLY A 1 105 ? -13.350 3.715 -14.750 1.00 52.03 105 GLY A O 1
ATOM 848 N N . VAL A 1 106 ? -14.768 4.853 -13.437 1.00 41.94 106 VAL A N 1
ATOM 849 C CA . VAL A 1 106 ? -15.727 3.752 -13.302 1.00 41.94 106 VAL A CA 1
ATOM 850 C C . VAL A 1 106 ? -16.682 3.780 -14.500 1.00 41.94 106 VAL A C 1
ATOM 852 O O . VAL A 1 106 ? -17.393 4.777 -14.668 1.00 41.94 106 VAL A O 1
ATOM 855 N N . PRO A 1 107 ? -16.721 2.729 -15.336 1.00 40.91 107 PRO A N 1
ATOM 856 C CA . PRO A 1 107 ? -17.713 2.618 -16.395 1.00 40.91 107 PRO A CA 1
ATOM 857 C C . PRO A 1 107 ? -19.085 2.291 -15.785 1.00 40.91 107 PRO A C 1
ATOM 859 O O . PRO A 1 107 ? -19.177 1.458 -14.883 1.00 40.91 107 PRO A O 1
ATOM 862 N N . THR A 1 108 ? -20.141 2.944 -16.272 1.00 41.88 108 THR A N 1
ATOM 863 C CA . THR A 1 108 ? -21.522 2.437 -16.158 1.00 41.88 108 THR A CA 1
ATOM 864 C C . THR A 1 108 ? -21.772 1.339 -17.171 1.00 41.88 108 THR A C 1
ATOM 866 O O . THR A 1 108 ? -21.392 1.568 -18.344 1.00 41.88 108 THR A O 1
#

Sequence (108 aa):
MLVVWRRPDGDVFEALKGVTFTHGDKVICAEWFEDSPLPGPRWHRDRLSQAMTAGEYEQINQTIDRIAKRSETDRTETGFLPFPSFTEARMKEMSDAELIHALLGVPT